Protein AF-A0A540LTB4-F1 (afdb_monomer_lite)

Structure (mmCIF, N/CA/C/O backbone):
data_AF-A0A540LTB4-F1
#
_entry.id   AF-A0A540LTB4-F1
#
loop_
_atom_site.group_PDB
_atom_site.id
_atom_site.type_symbol
_atom_site.label_atom_id
_atom_site.label_alt_id
_atom_site.label_comp_id
_atom_site.label_asym_id
_atom_site.label_entity_id
_atom_site.label_seq_id
_atom_site.pdbx_PDB_ins_code
_atom_site.Cartn_x
_atom_site.Cartn_y
_atom_site.Cartn_z
_atom_site.occupancy
_atom_site.B_iso_or_equiv
_atom_site.auth_seq_id
_atom_site.auth_comp_id
_atom_site.auth_asym_id
_atom_site.auth_atom_id
_atom_site.pdbx_PDB_model_num
ATOM 1 N N . MET A 1 1 ? 32.819 8.239 -27.815 1.00 40.34 1 MET A N 1
ATOM 2 C CA . MET A 1 1 ? 31.890 7.145 -27.454 1.00 40.34 1 MET A CA 1
ATOM 3 C C . MET A 1 1 ? 32.233 6.652 -26.048 1.00 40.34 1 MET A C 1
ATOM 5 O O . MET A 1 1 ? 33.260 6.012 -25.884 1.00 40.34 1 MET A O 1
ATOM 9 N N . ARG A 1 2 ? 31.463 7.021 -25.015 1.00 47.38 2 ARG A N 1
ATOM 10 C CA . ARG A 1 2 ? 31.633 6.523 -23.633 1.00 47.38 2 ARG A CA 1
ATOM 11 C C . ARG A 1 2 ? 30.443 5.602 -23.327 1.00 47.38 2 ARG A C 1
ATOM 13 O O . ARG A 1 2 ? 29.319 6.040 -23.577 1.00 47.38 2 ARG A O 1
ATOM 20 N N . PRO A 1 3 ? 30.641 4.368 -22.831 1.00 55.34 3 PRO A N 1
ATOM 21 C CA . PRO A 1 3 ? 29.528 3.485 -22.513 1.00 55.34 3 PRO A CA 1
ATOM 22 C C . PRO A 1 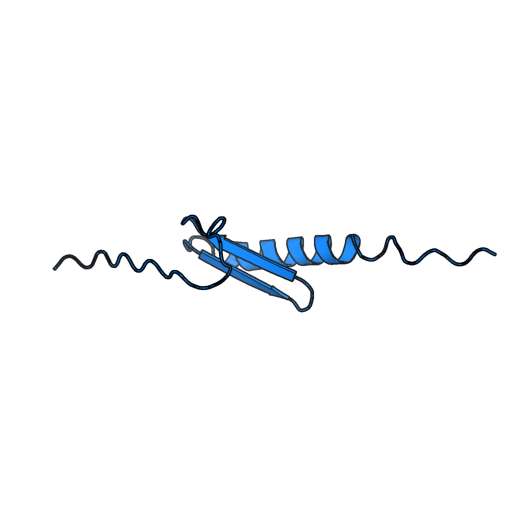3 ? 28.718 4.102 -21.368 1.00 55.34 3 PRO A C 1
ATOM 24 O O . PRO A 1 3 ? 29.276 4.552 -20.362 1.00 55.34 3 PRO A O 1
ATOM 27 N N . ARG A 1 4 ? 27.398 4.182 -21.559 1.00 57.16 4 ARG A N 1
ATOM 28 C CA . ARG A 1 4 ? 26.444 4.631 -20.542 1.00 57.16 4 ARG A CA 1
ATOM 29 C C . ARG A 1 4 ? 26.616 3.735 -19.314 1.00 57.16 4 ARG A C 1
ATOM 31 O O . ARG A 1 4 ? 26.385 2.532 -19.385 1.00 57.16 4 ARG A O 1
ATOM 38 N N . ARG A 1 5 ? 27.056 4.321 -18.198 1.00 59.31 5 ARG A N 1
ATOM 39 C CA . ARG A 1 5 ? 27.075 3.661 -16.889 1.00 59.31 5 ARG A CA 1
ATOM 40 C C . ARG A 1 5 ? 25.649 3.199 -16.574 1.00 59.31 5 ARG A C 1
ATOM 42 O O . ARG A 1 5 ? 24.762 4.023 -16.417 1.00 59.31 5 ARG A O 1
ATOM 49 N N . GLN A 1 6 ? 25.451 1.895 -16.432 1.00 51.75 6 GLN A N 1
ATOM 50 C CA . GLN A 1 6 ? 24.186 1.213 -16.108 1.00 51.75 6 GLN A CA 1
ATOM 51 C C . GLN A 1 6 ? 23.592 1.561 -14.724 1.00 51.75 6 GLN A C 1
ATOM 53 O O . GLN A 1 6 ? 22.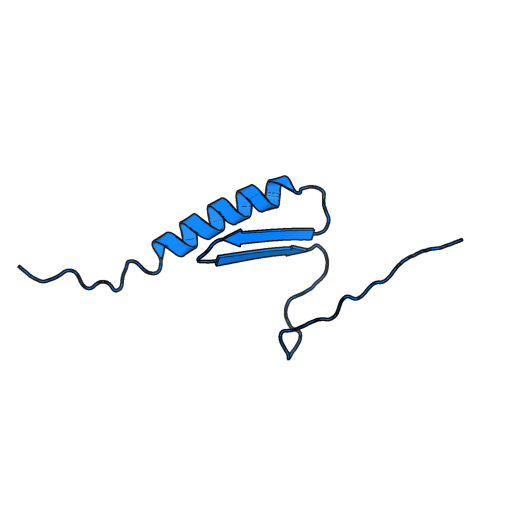655 0.914 -14.266 1.00 51.75 6 GLN A O 1
ATOM 58 N N . ARG A 1 7 ? 24.121 2.575 -14.026 1.00 57.00 7 ARG A N 1
ATOM 59 C CA . ARG A 1 7 ? 23.814 2.847 -12.613 1.00 57.00 7 ARG A CA 1
ATOM 60 C C . ARG A 1 7 ? 22.519 3.635 -12.385 1.00 57.00 7 ARG A C 1
ATOM 62 O O . ARG A 1 7 ? 22.125 3.809 -11.241 1.00 57.00 7 ARG A O 1
ATOM 69 N N . GLU A 1 8 ? 21.845 4.071 -13.445 1.00 53.75 8 GLU A N 1
ATOM 70 C CA . GLU A 1 8 ? 20.591 4.842 -13.368 1.00 53.75 8 GLU A CA 1
ATOM 71 C C . GLU A 1 8 ? 19.328 3.996 -13.634 1.00 53.75 8 GLU A C 1
ATOM 73 O O . GLU A 1 8 ? 18.218 4.492 -13.479 1.00 53.75 8 GLU A O 1
ATOM 78 N N . MET A 1 9 ? 19.463 2.707 -13.981 1.00 50.12 9 MET A N 1
ATOM 79 C CA . MET A 1 9 ? 18.317 1.852 -14.343 1.00 50.12 9 MET A CA 1
ATOM 80 C C . MET A 1 9 ? 17.635 1.163 -13.143 1.00 50.12 9 MET A C 1
ATOM 82 O O . MET A 1 9 ? 16.503 0.713 -13.263 1.00 50.12 9 MET A O 1
ATOM 86 N N . VAL A 1 10 ? 18.265 1.127 -11.963 1.00 62.50 10 VAL A N 1
ATOM 87 C CA . VAL A 1 10 ? 17.704 0.463 -10.761 1.00 62.50 10 VAL A CA 1
ATOM 88 C C . VAL A 1 10 ? 16.595 1.298 -10.091 1.00 62.50 10 VAL A C 1
ATOM 90 O O . VAL A 1 10 ? 15.824 0.787 -9.286 1.00 62.50 10 VAL A O 1
ATOM 93 N N . GLY A 1 11 ? 16.477 2.589 -10.427 1.00 59.19 11 GLY A N 1
ATOM 94 C CA . GLY A 1 11 ? 15.523 3.500 -9.782 1.00 59.19 11 GLY A CA 1
ATOM 95 C C . GLY A 1 11 ? 14.179 3.682 -10.497 1.00 59.19 11 GLY A C 1
ATOM 96 O O . GLY A 1 11 ? 13.224 4.124 -9.861 1.00 59.19 11 GLY A O 1
ATOM 97 N N . LEU A 1 12 ? 14.085 3.384 -11.798 1.00 61.28 12 LEU A N 1
ATOM 98 C CA . LEU A 1 12 ? 12.868 3.642 -12.585 1.00 61.28 12 LEU A CA 1
ATOM 99 C C . LEU A 1 12 ? 11.861 2.487 -12.494 1.00 61.28 12 LEU A C 1
ATOM 101 O O . LEU A 1 12 ? 10.675 2.736 -12.275 1.00 61.28 12 LEU A O 1
ATOM 105 N N . GLU A 1 13 ? 12.334 1.240 -12.561 1.00 75.44 13 GLU A N 1
ATOM 106 C CA . GLU A 1 13 ? 11.469 0.053 -12.465 1.00 75.44 13 GLU A CA 1
ATOM 107 C C . GLU A 1 13 ? 10.804 -0.066 -11.087 1.00 75.44 13 GLU A C 1
ATOM 109 O O . GLU A 1 13 ? 9.611 -0.347 -10.995 1.00 75.44 13 GLU A O 1
ATOM 114 N N . TRP A 1 14 ? 11.513 0.289 -10.007 1.00 81.56 14 TRP A N 1
ATOM 115 C CA . TRP A 1 14 ? 10.943 0.326 -8.655 1.00 81.56 14 TRP A CA 1
ATOM 116 C C . TRP A 1 14 ? 9.730 1.261 -8.550 1.00 81.56 14 TRP A C 1
ATOM 118 O O . TRP A 1 14 ? 8.707 0.903 -7.966 1.00 81.56 14 TRP A O 1
ATOM 128 N N . ARG A 1 15 ? 9.822 2.459 -9.143 1.00 85.25 15 ARG A N 1
ATOM 129 C CA . ARG A 1 15 ? 8.735 3.451 -9.114 1.00 85.25 15 ARG A CA 1
ATOM 130 C C . ARG A 1 15 ? 7.522 2.960 -9.896 1.00 85.25 15 ARG A C 1
ATOM 132 O O . ARG A 1 15 ? 6.420 2.963 -9.360 1.00 85.25 15 ARG A O 1
ATOM 139 N N . SER A 1 16 ? 7.748 2.476 -11.116 1.00 86.56 16 SER A N 1
ATOM 140 C CA . SER A 1 16 ? 6.709 1.877 -11.966 1.00 86.56 16 SER A CA 1
ATOM 141 C C . SER A 1 16 ? 6.017 0.704 -11.266 1.00 86.56 16 SER A C 1
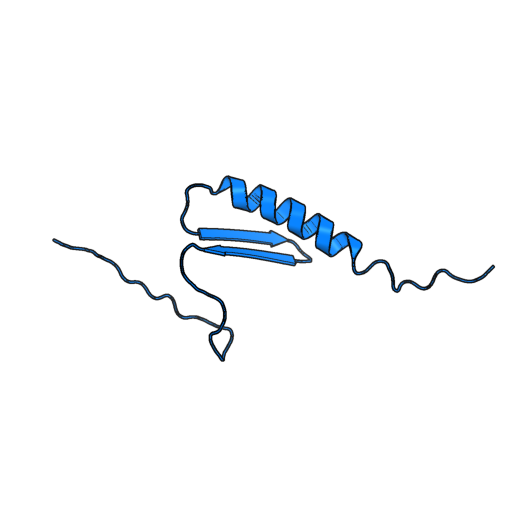ATOM 143 O O . SER A 1 16 ? 4.788 0.581 -11.276 1.00 86.56 16 SER A O 1
ATOM 145 N N . CYS A 1 17 ? 6.794 -0.140 -10.588 1.00 86.06 17 CYS A N 1
ATOM 146 C CA . CYS A 1 17 ? 6.254 -1.273 -9.866 1.00 86.06 17 CYS A CA 1
ATOM 147 C C . CYS A 1 17 ? 5.424 -0.857 -8.643 1.00 86.06 17 CYS A C 1
ATOM 149 O O . CYS A 1 17 ? 4.348 -1.418 -8.422 1.00 86.06 17 CYS A O 1
ATOM 151 N N . LEU A 1 18 ? 5.870 0.140 -7.873 1.00 86.81 18 LEU A N 1
ATOM 152 C CA . LEU A 1 18 ? 5.091 0.681 -6.757 1.00 86.81 18 LEU A CA 1
ATOM 153 C C . LEU A 1 18 ? 3.793 1.346 -7.222 1.00 86.81 18 LEU A C 1
ATOM 155 O O . LEU A 1 18 ? 2.769 1.186 -6.565 1.00 86.81 18 LEU A O 1
ATOM 159 N N . GLU A 1 19 ? 3.799 2.050 -8.353 1.00 90.38 19 GLU A N 1
ATOM 160 C CA . GLU A 1 19 ? 2.587 2.656 -8.918 1.00 90.38 19 GLU A CA 1
ATOM 161 C C . GLU A 1 19 ? 1.556 1.589 -9.309 1.00 90.38 19 GLU A C 1
ATOM 163 O O . GLU A 1 19 ? 0.384 1.677 -8.928 1.00 90.38 19 GLU A O 1
ATOM 168 N N . LYS A 1 20 ? 1.994 0.530 -10.003 1.00 89.44 20 LYS A N 1
ATOM 169 C CA . LYS A 1 20 ? 1.139 -0.620 -10.341 1.00 89.44 20 LYS A CA 1
ATOM 170 C C . LYS A 1 20 ? 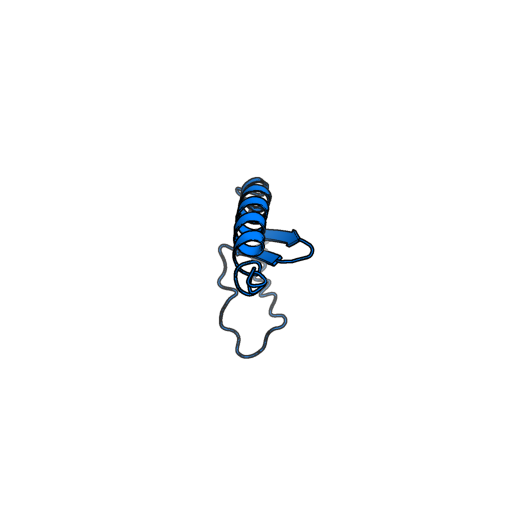0.645 -1.341 -9.090 1.00 89.44 20 LYS A C 1
ATOM 172 O O . LYS A 1 20 ? -0.543 -1.643 -8.988 1.00 89.44 20 LYS A O 1
ATOM 177 N N . GLY A 1 21 ? 1.542 -1.584 -8.135 1.00 88.94 21 GLY A N 1
ATOM 178 C CA . GLY A 1 21 ? 1.227 -2.223 -6.862 1.00 88.94 21 GLY A CA 1
ATOM 179 C C . GLY A 1 21 ? 0.209 -1.421 -6.055 1.00 88.94 21 GLY A C 1
ATOM 180 O O . GLY A 1 21 ? -0.751 -1.992 -5.554 1.00 88.94 21 GLY A O 1
ATOM 181 N N . SER A 1 22 ? 0.357 -0.096 -6.004 1.00 88.25 22 SER A N 1
ATOM 182 C CA . SER A 1 22 ? -0.584 0.812 -5.344 1.00 88.25 22 SER A CA 1
ATOM 183 C C . SER A 1 22 ? -1.962 0.767 -6.000 1.00 88.25 22 SER A C 1
ATOM 185 O O . SER A 1 22 ? -2.964 0.599 -5.312 1.00 88.25 22 SER A O 1
ATOM 187 N N . LYS A 1 23 ? -2.036 0.819 -7.336 1.00 90.06 23 LYS A N 1
ATOM 188 C CA . LYS A 1 23 ? -3.315 0.707 -8.054 1.00 90.06 23 LYS A CA 1
ATOM 189 C C . LYS A 1 23 ? -4.007 -0.635 -7.812 1.00 90.06 23 LYS A C 1
ATOM 191 O O . LYS A 1 23 ? -5.218 -0.657 -7.609 1.00 90.06 23 LYS A O 1
ATOM 196 N N . ALA A 1 24 ? -3.249 -1.731 -7.812 1.00 88.56 24 ALA A N 1
ATOM 197 C CA . ALA A 1 24 ? -3.776 -3.056 -7.500 1.00 88.56 24 ALA A CA 1
ATOM 198 C C . ALA A 1 24 ? -4.285 -3.128 -6.052 1.00 88.56 24 ALA A C 1
ATOM 200 O O . ALA A 1 24 ? -5.398 -3.585 -5.810 1.00 88.56 24 ALA A O 1
ATOM 201 N N . ALA A 1 25 ? -3.509 -2.600 -5.107 1.00 87.44 25 ALA A N 1
ATOM 202 C CA . ALA A 1 25 ? -3.856 -2.568 -3.695 1.00 87.44 25 ALA A CA 1
ATOM 203 C C . ALA A 1 25 ? -5.085 -1.683 -3.411 1.00 87.44 25 ALA A C 1
ATOM 205 O O . ALA A 1 25 ? -5.953 -2.071 -2.638 1.00 87.44 25 ALA A O 1
ATOM 206 N N . MET A 1 26 ? -5.233 -0.540 -4.087 1.00 86.50 26 MET A N 1
ATOM 207 C CA . MET A 1 26 ? -6.437 0.297 -3.987 1.00 86.50 26 MET A CA 1
ATOM 208 C C . MET A 1 26 ? -7.704 -0.426 -4.457 1.00 86.50 26 MET A C 1
ATOM 210 O O . MET A 1 26 ? -8.784 -0.131 -3.956 1.00 86.50 26 MET A O 1
ATOM 214 N N . GLY A 1 27 ? -7.589 -1.400 -5.367 1.00 87.19 27 GLY A N 1
ATOM 215 C CA . GLY A 1 27 ? -8.709 -2.261 -5.759 1.00 87.19 27 GLY A CA 1
ATOM 216 C C . GLY A 1 27 ? -9.252 -3.127 -4.617 1.00 87.19 27 GLY A C 1
ATOM 217 O O . GLY A 1 27 ? -10.381 -3.599 -4.697 1.00 87.19 27 GLY A O 1
ATOM 218 N N . CYS A 1 28 ? -8.482 -3.311 -3.543 1.00 85.25 28 CYS A N 1
ATOM 219 C CA . CYS A 1 28 ? -8.919 -4.016 -2.344 1.00 85.25 28 CYS A CA 1
ATOM 220 C C . CYS A 1 28 ? -9.692 -3.108 -1.369 1.00 85.25 28 CYS A C 1
ATOM 222 O O . CYS A 1 28 ? -10.266 -3.620 -0.407 1.00 85.25 28 CYS A O 1
ATOM 224 N N . ALA A 1 29 ? -9.742 -1.786 -1.582 1.00 82.81 29 ALA A N 1
ATOM 225 C CA . ALA A 1 29 ? -10.532 -0.882 -0.746 1.00 82.81 29 ALA A CA 1
ATOM 226 C C . ALA A 1 29 ? -12.026 -1.277 -0.771 1.00 82.81 29 ALA A C 1
ATOM 228 O O . ALA A 1 29 ? -12.542 -1.629 -1.833 1.00 82.81 29 ALA A O 1
ATOM 229 N N . PRO A 1 30 ? -12.745 -1.221 0.370 1.00 86.06 30 PRO A N 1
ATOM 230 C CA . PRO A 1 30 ? -12.371 -0.636 1.665 1.00 86.06 30 PRO A CA 1
ATOM 231 C C . PRO A 1 30 ? -11.721 -1.625 2.656 1.00 86.06 30 PRO A C 1
ATOM 233 O O . PRO A 1 30 ? -11.775 -1.404 3.865 1.00 86.06 30 PRO A O 1
ATOM 236 N N . SER A 1 31 ? -11.145 -2.734 2.183 1.00 87.50 31 SER A N 1
ATOM 237 C CA . SER A 1 31 ? -10.549 -3.746 3.064 1.00 87.50 31 SER A CA 1
ATOM 238 C C . SER A 1 31 ? -9.474 -3.151 3.966 1.00 87.50 31 SER A C 1
ATOM 240 O O . SER A 1 31 ? -8.686 -2.307 3.538 1.00 87.50 31 SER A O 1
ATOM 242 N N . LYS A 1 32 ? -9.419 -3.645 5.206 1.00 87.12 32 LYS A N 1
ATOM 243 C CA . LYS A 1 32 ? -8.441 -3.229 6.221 1.00 87.12 32 LYS A CA 1
ATOM 244 C C . LYS A 1 32 ? -7.001 -3.555 5.837 1.00 87.12 32 LYS A C 1
ATOM 246 O O . LYS A 1 32 ? -6.092 -2.893 6.322 1.00 87.12 32 LYS A O 1
ATOM 251 N N . GLU A 1 33 ? -6.801 -4.535 4.959 1.00 86.06 33 GLU A N 1
ATOM 252 C CA . GLU A 1 33 ? -5.494 -4.953 4.465 1.00 86.06 33 GLU A CA 1
ATOM 253 C C . GLU A 1 33 ? -5.512 -5.182 2.954 1.00 86.06 33 GLU A C 1
ATOM 255 O O . GLU A 1 33 ? -6.529 -5.578 2.383 1.00 86.06 33 GLU A O 1
ATOM 260 N N . GLY A 1 34 ? -4.355 -4.999 2.321 1.00 88.62 34 GLY A N 1
ATOM 261 C CA . GLY A 1 34 ? -4.127 -5.401 0.939 1.00 88.62 34 GLY A CA 1
ATOM 262 C C . GLY A 1 34 ? -2.642 -5.546 0.628 1.00 88.62 34 GLY A C 1
ATOM 263 O O . GLY A 1 34 ? -1.783 -4.896 1.233 1.00 88.62 34 GLY A O 1
ATOM 264 N N . ARG A 1 35 ? -2.331 -6.459 -0.296 1.00 87.44 35 ARG A N 1
ATOM 265 C CA . ARG A 1 35 ? -0.964 -6.852 -0.660 1.00 87.44 35 ARG A CA 1
ATOM 266 C C . ARG A 1 35 ? -0.836 -6.922 -2.176 1.00 87.44 35 ARG A C 1
ATOM 268 O O . ARG A 1 35 ? -1.697 -7.494 -2.836 1.00 87.44 35 ARG A O 1
ATOM 275 N N . ALA A 1 36 ? 0.249 -6.382 -2.713 1.00 88.44 36 ALA A N 1
ATOM 276 C CA . ALA A 1 36 ? 0.617 -6.500 -4.115 1.00 88.44 36 ALA A CA 1
ATOM 277 C C . ALA A 1 36 ? 2.046 -7.043 -4.217 1.00 88.44 36 ALA A C 1
ATOM 279 O O . ALA A 1 36 ? 2.983 -6.478 -3.649 1.00 88.44 36 ALA A O 1
ATOM 280 N N . LEU A 1 37 ? 2.189 -8.162 -4.925 1.00 84.38 37 LEU A N 1
ATOM 281 C CA . LEU A 1 37 ? 3.445 -8.867 -5.161 1.00 84.38 37 LEU A CA 1
ATOM 282 C C . LEU A 1 37 ? 3.740 -8.823 -6.656 1.00 84.38 37 LEU A C 1
ATOM 284 O O . LEU A 1 37 ? 2.949 -9.320 -7.453 1.00 84.38 37 LEU A O 1
ATOM 288 N N . ASN A 1 38 ? 4.882 -8.256 -7.017 1.00 77.44 38 ASN A N 1
ATOM 289 C CA . ASN A 1 38 ? 5.417 -8.272 -8.373 1.00 77.44 38 ASN A CA 1
ATOM 290 C C . ASN A 1 38 ? 6.851 -8.818 -8.325 1.00 77.44 38 ASN A C 1
ATOM 292 O O . ASN A 1 38 ? 7.478 -8.814 -7.266 1.00 77.44 38 ASN A O 1
ATOM 296 N N . ALA A 1 39 ? 7.385 -9.273 -9.462 1.00 77.19 39 ALA A N 1
ATOM 297 C CA . ALA A 1 39 ? 8.699 -9.926 -9.544 1.00 77.19 39 ALA A CA 1
ATOM 298 C C . ALA A 1 39 ? 9.865 -9.087 -8.972 1.00 77.19 39 ALA A C 1
ATOM 300 O O . ALA A 1 39 ? 10.903 -9.639 -8.617 1.00 77.19 39 ALA A O 1
ATOM 301 N N . GLU A 1 40 ? 9.685 -7.769 -8.854 1.00 76.38 40 GLU A N 1
ATOM 302 C CA . GLU A 1 40 ? 10.697 -6.813 -8.394 1.00 76.38 40 GLU A CA 1
ATOM 303 C C . GLU A 1 40 ? 10.335 -6.029 -7.115 1.00 76.38 40 GLU A C 1
ATOM 305 O O . GLU A 1 40 ? 11.177 -5.296 -6.596 1.00 76.38 40 GLU A O 1
ATOM 310 N N . CYS A 1 41 ? 9.106 -6.133 -6.590 1.00 84.50 41 CYS A N 1
ATOM 311 C CA . CYS A 1 41 ? 8.656 -5.310 -5.460 1.00 84.50 41 CYS A CA 1
ATOM 312 C C . CYS A 1 41 ? 7.452 -5.910 -4.721 1.00 84.50 41 CYS A C 1
ATOM 314 O O . CYS A 1 41 ? 6.597 -6.581 -5.303 1.00 84.50 41 CYS A O 1
ATOM 316 N N . TYR A 1 42 ? 7.368 -5.588 -3.431 1.00 85.38 42 TYR A N 1
ATOM 317 C CA . TYR A 1 42 ? 6.264 -5.932 -2.549 1.00 85.38 42 TYR A CA 1
ATOM 318 C C . TYR A 1 42 ? 5.672 -4.673 -1.913 1.00 85.38 42 TYR A C 1
ATOM 320 O O . TYR A 1 42 ? 6.393 -3.864 -1.328 1.00 85.38 42 TYR A O 1
ATOM 328 N N . LEU A 1 43 ? 4.350 -4.536 -1.990 1.00 87.12 43 LEU A N 1
ATOM 329 C CA . LEU A 1 43 ? 3.589 -3.479 -1.332 1.00 87.12 43 LEU A CA 1
ATOM 330 C C . LEU A 1 43 ? 2.540 -4.107 -0.412 1.00 87.12 43 LEU A C 1
ATOM 332 O O . LEU A 1 43 ? 1.776 -4.973 -0.832 1.00 87.12 43 LEU A O 1
ATOM 336 N N . ARG A 1 44 ? 2.479 -3.646 0.839 1.00 87.56 44 ARG A N 1
ATOM 337 C CA . ARG A 1 44 ? 1.438 -4.002 1.809 1.00 87.56 44 ARG A CA 1
ATOM 338 C C . ARG A 1 44 ? 0.898 -2.733 2.443 1.00 87.56 44 ARG A C 1
ATOM 340 O O . ARG A 1 44 ? 1.681 -1.903 2.896 1.00 87.56 44 ARG A O 1
ATOM 347 N N . TYR A 1 45 ? -0.421 -2.629 2.526 1.00 86.94 45 TYR A N 1
ATOM 348 C CA . TYR A 1 45 ? -1.082 -1.686 3.418 1.00 86.94 45 TYR A CA 1
ATOM 349 C C . TYR A 1 45 ? -1.919 -2.461 4.437 1.00 86.94 45 TYR A C 1
ATOM 351 O O . TYR A 1 45 ? -2.438 -3.541 4.148 1.00 86.94 45 TYR A O 1
ATOM 359 N N . SER A 1 46 ? -2.014 -1.912 5.640 1.00 87.00 46 SER A N 1
ATOM 360 C CA . SER A 1 46 ? -2.901 -2.384 6.693 1.00 87.00 46 SER A CA 1
ATOM 361 C C . SER A 1 46 ? -3.271 -1.199 7.575 1.00 87.00 46 SER A C 1
ATOM 363 O O . SER A 1 46 ? -2.465 -0.281 7.747 1.00 87.00 46 SER A O 1
ATOM 365 N N . THR A 1 47 ? -4.486 -1.201 8.116 1.00 87.62 47 THR A N 1
ATOM 366 C CA . THR A 1 47 ? -4.885 -0.270 9.182 1.00 87.62 47 THR A CA 1
ATOM 367 C C . THR A 1 47 ? -4.216 -0.598 10.515 1.00 87.62 47 THR A C 1
ATOM 369 O O . THR A 1 47 ? -4.196 0.238 11.414 1.00 87.62 47 THR A O 1
ATOM 372 N N . GLU A 1 48 ? -3.676 -1.807 10.652 1.00 87.81 48 GLU A N 1
ATOM 373 C CA . GLU A 1 48 ? -2.941 -2.257 11.826 1.00 87.81 48 GLU A CA 1
ATOM 374 C C . GLU A 1 48 ? -1.443 -2.060 11.606 1.00 87.81 48 GLU A C 1
ATOM 376 O O . GLU A 1 48 ? -0.916 -2.245 10.507 1.00 87.81 48 GLU A O 1
ATOM 381 N N . LYS A 1 49 ? -0.730 -1.648 12.655 1.00 80.88 49 LYS A N 1
ATOM 382 C CA . LYS A 1 49 ? 0.709 -1.408 12.567 1.00 80.88 49 LYS A CA 1
ATOM 383 C C . LYS A 1 49 ? 1.433 -2.743 12.383 1.00 80.88 49 LYS A C 1
ATOM 385 O O . LYS A 1 49 ? 1.355 -3.608 13.241 1.00 80.88 49 LYS A O 1
ATOM 390 N N . PHE A 1 50 ? 2.176 -2.867 11.286 1.00 80.62 50 PHE A N 1
ATOM 391 C CA . PHE A 1 50 ? 2.930 -4.080 10.934 1.00 80.62 50 PHE A CA 1
ATOM 392 C C . PHE A 1 50 ? 4.433 -3.834 10.726 1.00 80.62 50 PHE A C 1
ATOM 394 O O . PHE A 1 50 ? 5.166 -4.740 10.338 1.00 80.62 50 PHE A O 1
ATOM 401 N N . TYR A 1 51 ? 4.890 -2.591 10.891 1.00 74.69 51 TYR A N 1
ATOM 402 C CA . TYR A 1 51 ? 6.289 -2.192 10.748 1.00 74.69 51 TYR A CA 1
ATOM 403 C C . TYR A 1 51 ? 6.880 -1.887 12.135 1.00 74.69 51 TYR A C 1
ATOM 405 O O . TYR A 1 51 ? 6.218 -1.237 12.947 1.00 74.69 51 TYR A O 1
ATOM 413 N N . ASN A 1 52 ? 8.133 -2.300 12.372 1.00 65.44 52 ASN A N 1
ATOM 414 C CA . ASN A 1 52 ? 8.876 -2.255 13.651 1.00 65.44 52 ASN A CA 1
ATOM 415 C C . ASN A 1 52 ? 8.663 -3.408 14.649 1.00 65.44 52 ASN A C 1
ATOM 417 O O . ASN A 1 52 ? 8.680 -3.169 15.854 1.00 65.44 52 ASN A O 1
ATOM 421 N N . ASP A 1 53 ? 8.598 -4.649 14.175 1.00 58.34 53 ASP A N 1
ATOM 422 C CA . ASP A 1 53 ? 8.982 -5.791 15.008 1.00 58.34 53 ASP A CA 1
ATOM 423 C C . ASP A 1 53 ? 10.461 -6.096 14.757 1.00 58.34 53 ASP A C 1
ATOM 425 O O . ASP A 1 53 ? 10.907 -6.181 13.609 1.00 58.34 53 ASP A O 1
ATOM 429 N N . ALA A 1 54 ? 11.256 -6.184 15.824 1.00 53.38 54 ALA A N 1
ATOM 430 C CA . ALA A 1 54 ? 12.690 -6.463 15.774 1.00 53.38 54 ALA A CA 1
ATOM 431 C C . ALA A 1 54 ? 12.957 -7.931 15.382 1.00 53.38 54 ALA A C 1
ATOM 433 O O . ALA A 1 54 ? 13.479 -8.719 16.162 1.00 53.38 54 ALA A O 1
ATOM 434 N N . GLY A 1 55 ? 12.555 -8.307 14.174 1.00 49.22 55 GLY A N 1
ATOM 435 C CA . GLY A 1 55 ? 12.598 -9.672 13.675 1.00 49.22 55 GLY A CA 1
ATOM 436 C C . GLY A 1 55 ? 11.509 -9.848 12.636 1.00 49.22 55 GLY A C 1
ATOM 437 O O . GLY A 1 55 ? 10.351 -10.060 12.973 1.00 49.22 55 GLY A O 1
ATOM 438 N N . GLY A 1 56 ? 11.868 -9.713 11.361 1.00 52.34 56 GLY A N 1
ATOM 439 C CA . GLY A 1 56 ? 10.946 -9.944 10.259 1.00 52.34 56 GLY A CA 1
ATOM 440 C C . GLY A 1 56 ? 10.493 -11.401 10.213 1.00 52.34 56 GLY A C 1
ATOM 441 O O . GLY A 1 56 ? 11.142 -12.204 9.561 1.00 52.34 56 GLY A O 1
ATOM 442 N N . ALA A 1 57 ? 9.405 -11.724 10.903 1.00 57.59 57 ALA A N 1
ATOM 443 C CA . ALA A 1 57 ? 8.421 -12.750 10.575 1.00 57.59 57 ALA A CA 1
ATOM 444 C C . ALA A 1 57 ? 7.364 -12.792 11.688 1.00 57.59 57 ALA A C 1
ATOM 446 O O . ALA A 1 57 ? 7.704 -12.889 12.860 1.00 57.59 57 ALA A O 1
ATOM 447 N N . GLU A 1 58 ? 6.099 -12.784 11.269 1.00 59.81 58 GLU A N 1
ATOM 448 C CA . GLU A 1 58 ? 4.973 -13.389 11.985 1.00 59.81 58 GLU A CA 1
ATOM 449 C C . GLU A 1 58 ? 4.676 -12.878 13.408 1.00 59.81 58 GLU A C 1
ATOM 451 O O . GLU A 1 58 ? 5.170 -13.411 14.394 1.00 59.81 58 GLU A O 1
ATOM 456 N N . GLN A 1 59 ? 3.741 -11.934 13.523 1.00 50.62 59 GLN A N 1
ATOM 457 C CA . GLN A 1 59 ? 2.762 -11.954 14.615 1.00 50.62 59 GLN A CA 1
ATOM 458 C C . GLN A 1 59 ? 1.401 -11.588 14.019 1.00 50.62 59 GLN A C 1
ATOM 460 O O . GLN A 1 59 ? 1.054 -10.421 13.838 1.00 50.62 59 GLN A O 1
ATOM 465 N N . VAL A 1 60 ? 0.646 -12.621 13.651 1.00 56.75 60 VAL A N 1
ATOM 466 C CA . VAL A 1 60 ? -0.802 -12.529 13.475 1.00 56.75 60 VAL A CA 1
ATOM 467 C C . VAL A 1 60 ? -1.378 -12.286 14.868 1.00 56.75 60 VAL A C 1
ATOM 469 O O . VAL A 1 60 ? -1.579 -13.228 15.630 1.00 56.75 60 VAL A O 1
ATOM 472 N N . ALA A 1 61 ? -1.600 -11.024 15.230 1.00 49.62 61 ALA A N 1
ATOM 473 C CA . ALA A 1 61 ? -2.471 -10.700 16.350 1.00 49.62 61 ALA A CA 1
ATOM 474 C C . ALA A 1 61 ? -3.917 -10.853 15.863 1.00 49.62 61 ALA A C 1
ATOM 476 O O . ALA A 1 61 ? -4.576 -9.886 15.491 1.00 49.62 61 ALA A O 1
ATOM 477 N N . ASP A 1 62 ? -4.391 -12.099 15.823 1.00 53.25 62 ASP A N 1
ATOM 478 C CA . ASP A 1 62 ? -5.822 -12.368 15.858 1.00 53.25 62 ASP A CA 1
ATOM 479 C C . ASP A 1 62 ? -6.346 -11.853 17.204 1.00 53.25 62 ASP A C 1
ATOM 481 O O . ASP A 1 62 ? -6.217 -12.484 18.252 1.00 53.25 62 ASP A O 1
ATOM 485 N N . HIS A 1 63 ? -6.893 -10.645 17.187 1.00 55.84 63 HIS A N 1
ATOM 486 C CA . HIS A 1 63 ? -7.854 -10.225 18.192 1.00 55.84 63 HIS A CA 1
ATOM 487 C C . HIS A 1 63 ? -9.245 -10.410 17.599 1.00 55.84 63 HIS A C 1
ATOM 489 O O . HIS A 1 63 ? -9.946 -9.446 17.276 1.00 55.84 63 HIS A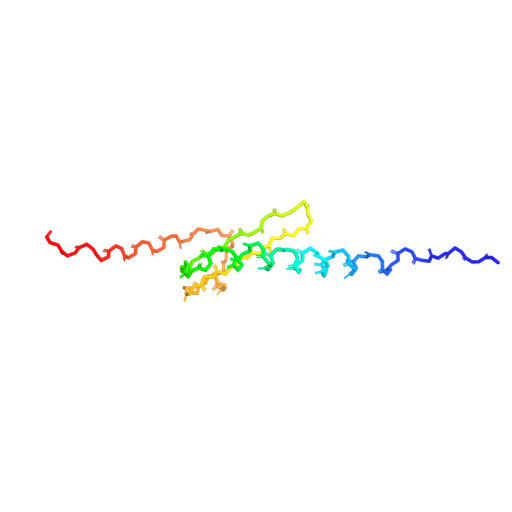 O 1
A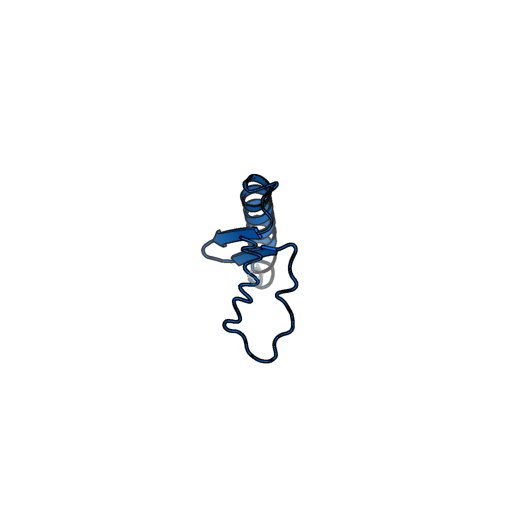TOM 495 N N . GLY A 1 64 ? -9.628 -11.682 17.448 1.00 46.28 64 GLY A N 1
ATOM 496 C CA . GLY A 1 64 ? -11.005 -12.088 17.244 1.00 46.28 64 GLY A CA 1
ATOM 497 C C . GLY A 1 64 ? -11.882 -11.533 18.364 1.00 46.28 64 GLY A C 1
ATOM 498 O O . GLY A 1 64 ? -11.982 -12.101 19.447 1.00 46.28 64 GLY A O 1
ATOM 499 N N . HIS A 1 65 ? -12.557 -10.417 18.097 1.00 56.78 65 HIS A N 1
ATOM 500 C CA . HIS A 1 65 ? -13.733 -10.008 18.857 1.00 56.78 65 HIS A CA 1
ATOM 501 C C . HIS A 1 65 ? -14.915 -10.888 18.428 1.00 56.78 65 HIS A C 1
ATOM 503 O O . HIS A 1 65 ? -15.781 -10.466 17.665 1.00 56.78 65 HIS A O 1
ATOM 509 N N . GLY A 1 66 ? -14.924 -12.135 18.898 1.00 44.59 66 GLY A N 1
ATOM 510 C CA . GLY A 1 66 ? -16.100 -12.998 18.905 1.00 44.59 66 GLY A CA 1
ATOM 511 C C . GLY A 1 66 ? -16.812 -12.842 20.241 1.00 44.59 66 GLY A C 1
ATOM 512 O O . GLY A 1 66 ? -16.427 -13.472 21.218 1.00 44.59 66 GLY A O 1
ATOM 513 N N . ASN A 1 67 ? -17.815 -11.969 20.292 1.00 42.16 67 ASN A N 1
ATOM 514 C CA . ASN A 1 67 ? -18.709 -11.844 21.436 1.00 42.16 67 ASN A CA 1
ATOM 515 C C . ASN A 1 67 ? -20.037 -12.531 21.084 1.00 42.16 67 ASN A C 1
ATOM 517 O O . ASN A 1 67 ? -20.887 -11.904 20.449 1.00 42.16 67 ASN A O 1
ATOM 521 N N . LEU A 1 68 ? -20.175 -13.811 21.451 1.00 45.16 68 LEU A N 1
ATOM 522 C CA . LEU A 1 68 ? -21.429 -14.446 21.880 1.00 45.16 68 LEU A CA 1
ATOM 523 C C . LEU A 1 68 ? -21.139 -15.757 22.622 1.00 45.16 68 LEU A C 1
ATOM 525 O O . LEU A 1 68 ? -20.424 -16.603 22.042 1.00 45.16 68 LEU A O 1
#

Sequence (68 aa):
MRPRRQREMVGLEWRSCLEKGSKAAMGCAPSKEGRALNAECYLRYSTEKFYNDAGGAEQVADHGHGNL

Secondary structure (DSSP, 8-state):
-----GGGSTTHHHHHHHHHHHHHHHTTTTSSEEEEEETTEEEEEESS--S--SSSS-----------

Radius of gyration: 17.99 Å; chains: 1; bounding box: 53×22×49 Å

Organism: Malus baccata (NCBI:txid106549)

Foldseek 3Di:
DDPPDPVPVLPPVAVVQVVVQVVVQCVPPPDQKGWDDDPNDIDIHHPDDDPDDPDPDDDPPPPPPPDD

pLDDT: mean 71.7, std 16.46, range [40.34, 90.38]